Protein AF-A0A5K1H152-F1 (afdb_monomer)

pLDDT: mean 96.59, std 3.65, range [72.88, 98.56]

Solvent-accessible surface area (backbone atoms only — not comparable to full-atom values): 4846 Å² total; per-residue (Å²): 130,72,77,90,61,85,27,75,47,58,41,70,48,100,91,39,80,57,74,47,66,52,78,56,77,74,96,72,86,86,86,67,74,74,62,56,82,74,50,57,68,69,58,53,53,58,52,48,52,60,56,52,45,49,14,76,76,76,32,63,71,55,35,59,49,47,73,77,39,48,69,70,75,74,102

InterPro domains:
  IPR030960 3-dehydroquinate synthase, N-terminal domain [PF01761] (1-45)
  IPR050071 Dehydroquinate Synthase [PTHR43622] (1-74)

Sequence (75 aa):
VDSSVGGKTGINHRLGKNLIGAFYQPQCVLIDTDTLNTLPDRELASGIAEVIKYGLIRDAPFFEWQEKNMQALLA

Foldseek 3Di:
DPPQPQQWDACDDPVGGRPGTDRDHDPDDDDDPVVVVPDPLVVLVVVVVVVCVCCVPPNVVSNVVCVVCVVVSSD

Radius of gyration: 15.33 Å; Cα contacts (8 Å, |Δi|>4): 53; chains: 1; bounding box: 34×30×36 Å

Structure (mmCIF, N/CA/C/O backbone):
data_AF-A0A5K1H152-F1
#
_entry.id   AF-A0A5K1H152-F1
#
loop_
_atom_site.group_PDB
_atom_site.id
_atom_site.type_symbol
_atom_site.label_atom_id
_atom_site.label_alt_id
_atom_site.label_comp_id
_atom_site.label_asym_id
_atom_site.label_entity_id
_atom_site.label_seq_id
_atom_site.pdbx_PDB_ins_code
_atom_site.Cartn_x
_atom_site.Cartn_y
_atom_site.Cartn_z
_atom_site.occupancy
_atom_site.B_iso_or_equiv
_atom_site.auth_seq_id
_atom_site.auth_comp_id
_atom_site.auth_asym_id
_atom_site.auth_atom_id
_atom_site.pdbx_PDB_model_num
ATOM 1 N N . VAL A 1 1 ? -1.657 1.522 -0.462 1.00 81.75 1 VAL A N 1
ATOM 2 C CA . VAL A 1 1 ? -0.673 2.621 -0.300 1.00 81.75 1 VAL A CA 1
ATOM 3 C C . VAL A 1 1 ? 0.613 2.241 -1.031 1.00 81.75 1 VAL A C 1
ATOM 5 O O . VAL A 1 1 ? 0.829 1.055 -1.222 1.00 81.75 1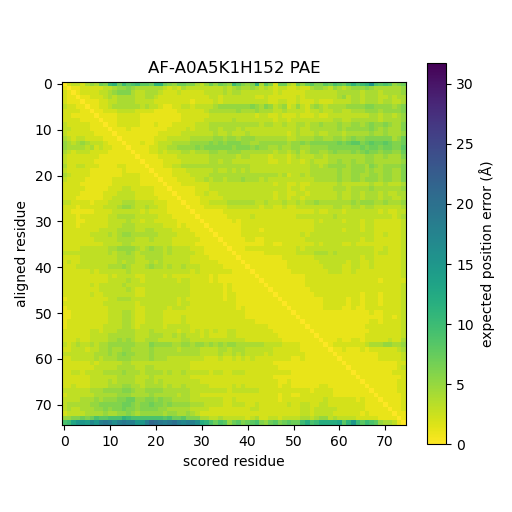 VAL A O 1
ATOM 8 N N . ASP A 1 2 ? 1.413 3.200 -1.498 1.00 91.69 2 ASP A N 1
ATOM 9 C CA . ASP A 1 2 ? 2.630 3.012 -2.322 1.00 91.69 2 ASP A CA 1
ATOM 10 C C . ASP A 1 2 ? 2.405 2.659 -3.811 1.00 91.69 2 ASP A C 1
ATOM 12 O O . ASP A 1 2 ? 2.534 3.533 -4.666 1.00 91.69 2 ASP A O 1
ATOM 16 N N . SER A 1 3 ? 2.012 1.429 -4.157 1.00 92.44 3 SER A N 1
ATOM 17 C CA . SER A 1 3 ? 2.020 0.954 -5.561 1.00 92.44 3 SER A CA 1
ATOM 18 C C . SER A 1 3 ? 1.053 1.674 -6.511 1.00 92.44 3 SER A C 1
ATOM 20 O O . SER A 1 3 ? 1.252 1.676 -7.725 1.00 92.44 3 SER A O 1
ATOM 22 N N . SER A 1 4 ? 0.001 2.287 -5.971 1.00 94.19 4 SER A N 1
ATOM 23 C CA . SER A 1 4 ? -1.067 2.922 -6.743 1.00 94.19 4 SER A CA 1
ATOM 24 C C . SER A 1 4 ? -0.683 4.262 -7.377 1.00 94.19 4 SER A C 1
ATOM 26 O O . SER A 1 4 ? -1.430 4.764 -8.213 1.00 94.19 4 SER A O 1
ATOM 28 N N . VAL A 1 5 ? 0.444 4.870 -6.987 1.00 94.31 5 VAL A N 1
ATOM 29 C CA . VAL A 1 5 ? 0.875 6.193 -7.467 1.00 94.31 5 VAL A CA 1
ATOM 30 C C . VAL A 1 5 ? 2.312 6.124 -7.982 1.00 94.31 5 VAL A C 1
ATOM 32 O O . VAL A 1 5 ? 3.177 5.497 -7.383 1.00 94.31 5 VAL A O 1
ATOM 35 N N . GLY A 1 6 ? 2.583 6.798 -9.103 1.00 95.75 6 GLY A N 1
ATOM 36 C CA . GLY A 1 6 ? 3.924 6.922 -9.689 1.00 95.75 6 GLY A CA 1
ATOM 37 C C . GLY A 1 6 ? 4.149 6.084 -10.950 1.00 95.75 6 GLY A C 1
ATOM 38 O O . GLY A 1 6 ? 5.080 6.366 -11.699 1.00 95.75 6 GLY A O 1
ATOM 39 N N . GLY A 1 7 ? 3.283 5.104 -11.235 1.00 96.75 7 GLY A N 1
ATOM 40 C CA . GLY A 1 7 ? 3.277 4.345 -12.495 1.00 96.75 7 GLY A CA 1
ATOM 41 C C . GLY A 1 7 ? 4.473 3.408 -12.698 1.00 96.75 7 GLY A C 1
ATOM 42 O O . GLY A 1 7 ? 4.677 2.909 -13.800 1.00 96.75 7 GLY A O 1
ATOM 43 N N . LYS A 1 8 ? 5.295 3.168 -11.672 1.00 98.25 8 LYS A N 1
ATOM 44 C CA . LYS A 1 8 ? 6.451 2.272 -11.771 1.00 98.25 8 LYS A CA 1
ATOM 45 C C . LYS A 1 8 ? 5.985 0.816 -11.844 1.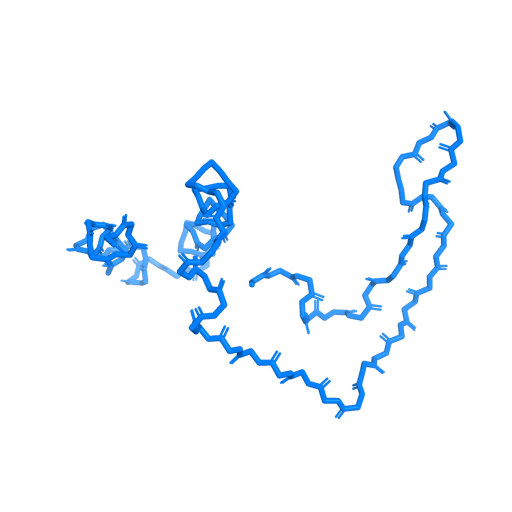00 98.25 8 LYS A C 1
ATOM 47 O O . LYS A 1 8 ? 5.373 0.311 -10.909 1.00 98.25 8 LYS A O 1
ATOM 52 N N . THR A 1 9 ? 6.347 0.129 -12.920 1.00 97.56 9 THR A N 1
ATOM 53 C CA . THR A 1 9 ? 6.133 -1.314 -13.103 1.00 97.56 9 THR A CA 1
ATOM 54 C C . THR A 1 9 ? 7.480 -2.018 -13.229 1.00 97.56 9 THR A C 1
ATOM 56 O O . THR A 1 9 ? 8.457 -1.412 -13.677 1.00 97.56 9 THR A O 1
ATOM 59 N N . GLY A 1 10 ? 7.571 -3.286 -12.831 1.00 97.38 10 GLY A N 1
ATOM 60 C CA . GLY A 1 10 ? 8.807 -4.041 -12.999 1.00 97.38 10 GLY A CA 1
ATOM 61 C C . GLY A 1 10 ? 8.692 -5.512 -12.632 1.00 97.38 10 GLY A C 1
ATOM 62 O O . GLY A 1 10 ? 7.825 -5.910 -11.859 1.00 97.38 10 GLY A O 1
ATOM 63 N N . ILE A 1 11 ? 9.597 -6.304 -13.199 1.00 98.00 11 ILE A N 1
ATOM 64 C CA . ILE A 1 11 ? 9.791 -7.722 -12.908 1.00 98.00 11 ILE A CA 1
ATOM 65 C C . ILE A 1 11 ? 11.216 -7.965 -12.406 1.00 98.00 11 ILE A C 1
ATOM 67 O O . ILE A 1 11 ? 12.141 -7.173 -12.626 1.00 98.00 11 ILE A O 1
ATOM 71 N N . ASN A 1 12 ? 11.395 -9.087 -11.716 1.00 98.31 12 ASN A N 1
ATOM 72 C CA . ASN A 1 12 ? 12.690 -9.484 -11.185 1.00 98.31 12 ASN A CA 1
ATOM 73 C C . ASN A 1 12 ? 13.555 -10.130 -12.268 1.00 98.31 12 ASN A C 1
ATOM 75 O O . ASN A 1 12 ? 13.068 -10.860 -13.128 1.00 98.31 12 ASN A O 1
ATOM 79 N N . HIS A 1 13 ? 14.858 -9.913 -12.161 1.00 98.25 13 HIS A N 1
ATOM 80 C CA . HIS A 1 13 ? 15.871 -10.701 -12.845 1.00 98.25 13 HIS A CA 1
ATOM 81 C C . HIS A 1 13 ? 16.602 -11.552 -11.798 1.00 98.25 13 HIS A C 1
ATOM 83 O O . HIS A 1 13 ? 16.635 -11.194 -10.621 1.00 98.25 13 HIS A O 1
ATOM 89 N N . ARG A 1 14 ? 17.251 -12.653 -12.195 1.00 97.62 14 ARG A N 1
ATOM 90 C CA . ARG A 1 14 ? 18.022 -13.491 -11.252 1.00 97.62 14 ARG A CA 1
ATOM 91 C C . ARG A 1 14 ? 19.074 -12.690 -10.467 1.00 97.62 14 ARG A C 1
ATOM 93 O O . ARG A 1 14 ? 19.418 -13.060 -9.353 1.00 97.62 14 ARG A O 1
ATOM 100 N N . LEU A 1 15 ? 19.571 -11.600 -11.053 1.00 98.12 15 LEU A N 1
ATOM 101 C CA . LEU A 1 15 ? 20.576 -10.719 -10.450 1.00 98.12 15 LEU A CA 1
ATOM 102 C C . LEU A 1 15 ? 19.991 -9.580 -9.596 1.00 98.12 15 LEU A C 1
ATOM 104 O O . LEU A 1 15 ? 20.764 -8.829 -9.011 1.00 98.12 15 LEU A O 1
ATOM 108 N N . GLY A 1 16 ? 18.667 -9.405 -9.521 1.00 98.00 16 GLY A N 1
ATOM 109 C CA . GLY A 1 16 ? 18.098 -8.337 -8.699 1.00 98.00 16 GLY A CA 1
ATOM 110 C C . GLY A 1 16 ? 16.597 -8.103 -8.850 1.00 98.00 16 GLY A C 1
ATOM 111 O O . GLY A 1 16 ? 15.961 -8.476 -9.840 1.00 98.00 16 GLY A O 1
ATOM 112 N N . LYS A 1 17 ? 16.037 -7.438 -7.838 1.00 97.75 17 LYS A N 1
ATOM 113 C CA . LYS A 1 17 ? 14.616 -7.092 -7.753 1.00 97.75 17 LYS A CA 1
ATOM 114 C C . LYS A 1 17 ? 14.288 -5.900 -8.663 1.00 97.75 17 LYS A C 1
ATOM 116 O O . LYS A 1 17 ? 15.003 -4.902 -8.631 1.00 97.75 17 LYS A O 1
ATOM 121 N N . ASN A 1 18 ? 13.192 -5.983 -9.420 1.00 96.62 18 ASN A N 1
ATOM 122 C CA . ASN A 1 18 ? 12.640 -4.895 -10.246 1.00 96.62 18 ASN A CA 1
ATOM 123 C C . ASN A 1 18 ? 13.621 -4.258 -11.260 1.00 96.62 18 ASN A C 1
ATOM 125 O O . ASN A 1 18 ? 13.558 -3.051 -11.494 1.00 96.62 18 ASN A O 1
ATOM 129 N N . LEU A 1 19 ? 14.534 -5.042 -11.851 1.00 98.00 19 LEU A N 1
ATOM 130 C CA . LEU A 1 19 ? 15.551 -4.525 -12.785 1.00 98.00 19 LEU A CA 1
ATOM 131 C C . LEU A 1 19 ? 15.034 -4.290 -14.212 1.00 98.00 19 LEU A C 1
ATOM 133 O O . LEU A 1 19 ? 15.663 -3.559 -14.970 1.00 98.00 19 LEU A O 1
ATOM 137 N N . ILE A 1 20 ? 13.915 -4.908 -14.589 1.00 98.38 20 ILE A N 1
ATOM 138 C CA . ILE A 1 20 ? 13.329 -4.800 -15.930 1.00 98.38 20 ILE A CA 1
ATOM 139 C C . ILE A 1 20 ? 11.920 -4.241 -15.764 1.00 98.38 20 ILE A C 1
ATOM 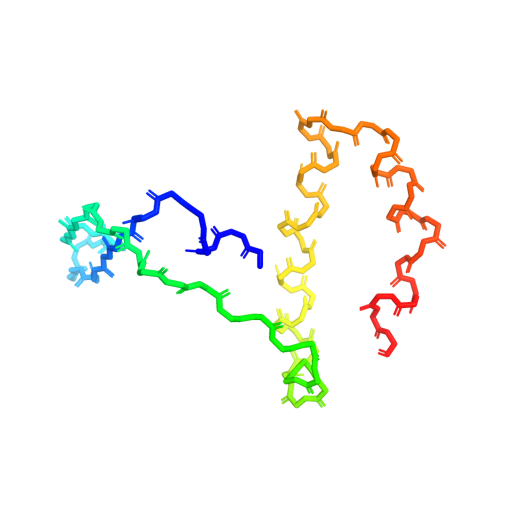141 O O . ILE A 1 20 ? 11.122 -4.836 -15.043 1.00 98.38 20 ILE A O 1
ATOM 145 N N . GLY A 1 21 ? 11.597 -3.114 -16.3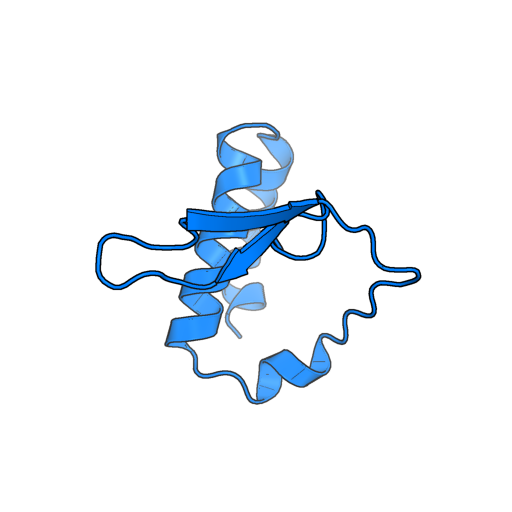97 1.00 97.62 21 GLY A N 1
ATOM 146 C CA . GLY A 1 21 ? 10.308 -2.459 -16.186 1.00 97.62 21 GLY A CA 1
ATOM 147 C C . GLY A 1 21 ? 10.101 -1.192 -17.006 1.00 97.62 21 GLY A C 1
ATOM 148 O O . GLY A 1 21 ? 10.915 -0.849 -17.863 1.00 97.62 21 GLY A O 1
ATOM 149 N N . ALA A 1 22 ? 8.996 -0.505 -16.727 1.00 98.31 22 ALA A N 1
ATOM 150 C CA . ALA A 1 22 ? 8.592 0.724 -17.400 1.00 98.31 22 ALA A CA 1
ATOM 151 C C . ALA A 1 22 ? 7.773 1.626 -16.465 1.00 98.31 22 ALA A C 1
ATOM 153 O O . ALA A 1 22 ? 7.249 1.174 -15.443 1.00 98.31 22 ALA A O 1
ATOM 154 N N . PHE A 1 23 ? 7.621 2.893 -16.848 1.00 98.25 23 PHE A N 1
ATOM 155 C CA . PHE A 1 23 ? 6.652 3.798 -16.237 1.00 98.25 23 PHE A CA 1
ATOM 156 C C . PHE A 1 23 ? 5.379 3.825 -17.085 1.00 98.25 23 PHE A C 1
ATOM 158 O O . PHE A 1 23 ? 5.408 4.286 -18.225 1.00 98.25 23 PHE A O 1
ATOM 165 N N . TYR A 1 24 ? 4.274 3.321 -16.541 1.00 97.75 24 TYR A N 1
ATOM 166 C CA . TYR A 1 24 ? 2.983 3.235 -17.215 1.00 97.75 24 TYR A CA 1
ATOM 167 C C . TYR A 1 24 ? 1.856 3.607 -16.248 1.00 97.75 24 TYR A C 1
ATOM 169 O O . TYR A 1 24 ? 1.739 3.025 -15.171 1.00 97.75 24 TYR A O 1
ATOM 177 N N . GLN A 1 25 ? 1.046 4.601 -16.617 1.00 98.19 25 GLN A N 1
ATOM 178 C CA . GLN A 1 25 ? -0.037 5.087 -15.761 1.00 98.19 25 GLN A CA 1
ATOM 179 C C . GLN A 1 25 ? -1.311 4.264 -15.980 1.00 98.19 25 GLN A C 1
ATOM 181 O O . GLN A 1 25 ? -1.696 4.046 -17.132 1.00 98.19 25 GLN A O 1
ATOM 186 N N . PRO A 1 26 ? -1.992 3.825 -14.909 1.00 97.56 26 PRO A N 1
ATOM 187 C CA . PRO A 1 26 ? -3.300 3.203 -15.043 1.00 97.56 26 PRO A CA 1
ATOM 188 C C . PRO A 1 26 ? -4.354 4.251 -15.437 1.00 97.56 26 PRO A C 1
ATOM 190 O O . PRO A 1 26 ? -4.231 5.427 -15.103 1.00 97.56 26 PRO A O 1
ATOM 193 N N . GLN A 1 27 ? -5.427 3.823 -16.107 1.00 98.06 27 GLN A N 1
ATOM 194 C CA . GLN A 1 27 ? -6.569 4.706 -16.397 1.00 98.06 27 GLN A CA 1
ATOM 195 C C . GLN A 1 27 ? -7.408 5.004 -15.146 1.00 98.06 27 GLN A C 1
ATOM 197 O O . GLN A 1 27 ? -8.049 6.046 -15.056 1.00 98.06 27 GLN A O 1
ATOM 202 N N . CYS A 1 28 ? -7.417 4.077 -14.189 1.00 97.94 28 CYS A N 1
ATOM 203 C CA . CYS A 1 28 ? -8.144 4.177 -12.933 1.00 97.94 28 CYS A CA 1
ATOM 204 C C . CYS A 1 28 ? -7.437 3.333 -11.866 1.00 97.94 28 CYS A C 1
ATOM 206 O O . CYS A 1 28 ? -6.840 2.302 -12.182 1.00 97.94 28 CYS A O 1
ATOM 208 N N . VAL A 1 29 ? -7.533 3.761 -10.608 1.00 97.88 29 VAL A N 1
ATOM 209 C CA . VAL A 1 29 ? -7.154 2.967 -9.439 1.00 97.88 29 VAL A CA 1
ATOM 210 C C . VAL A 1 29 ? -8.401 2.797 -8.582 1.00 97.88 29 VAL A C 1
ATOM 212 O O . VAL A 1 29 ? -8.966 3.783 -8.115 1.00 97.88 29 VAL A O 1
ATOM 215 N N . LEU A 1 30 ? -8.812 1.550 -8.368 1.00 98.00 30 LEU A N 1
ATOM 216 C CA . LEU A 1 30 ? -9.902 1.194 -7.466 1.00 98.00 30 LEU A CA 1
ATOM 217 C C . LEU A 1 30 ? -9.303 0.638 -6.174 1.00 98.00 30 LEU A C 1
ATOM 219 O O . LEU A 1 30 ? -8.441 -0.239 -6.223 1.00 98.00 30 LEU A O 1
ATOM 223 N N . ILE A 1 31 ? -9.740 1.169 -5.034 1.00 98.00 31 ILE A N 1
ATOM 224 C CA . ILE A 1 31 ? -9.291 0.743 -3.706 1.00 98.00 31 ILE A CA 1
ATOM 225 C C . ILE A 1 31 ? -10.535 0.375 -2.908 1.00 98.00 31 ILE A C 1
ATOM 227 O O . ILE A 1 31 ? -11.318 1.251 -2.555 1.00 98.00 31 ILE A O 1
ATOM 231 N N . ASP A 1 32 ? -10.699 -0.917 -2.647 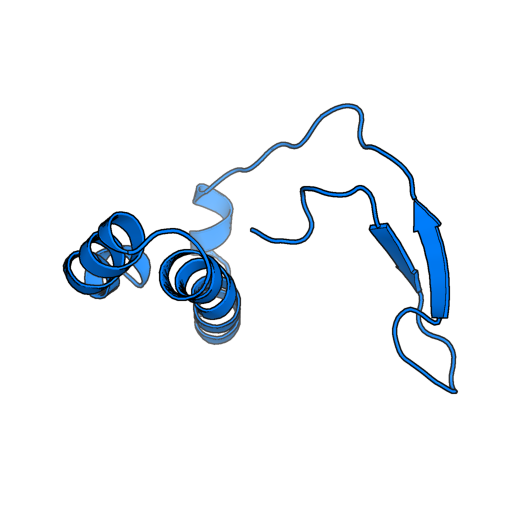1.00 97.75 32 ASP A N 1
ATOM 232 C CA . ASP A 1 32 ? -11.786 -1.464 -1.842 1.00 97.75 32 ASP A CA 1
ATOM 233 C C . ASP A 1 32 ? -11.224 -1.933 -0.495 1.00 97.75 32 ASP A C 1
ATOM 235 O O . ASP A 1 32 ? -10.423 -2.872 -0.431 1.00 97.75 32 ASP A O 1
ATOM 239 N N . THR A 1 33 ? -11.607 -1.245 0.580 1.00 96.50 33 THR A N 1
ATOM 240 C CA . THR A 1 33 ? -11.147 -1.536 1.942 1.00 96.50 3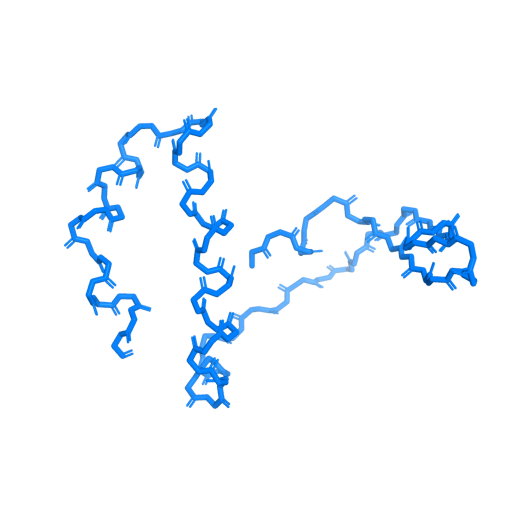3 THR A CA 1
ATOM 241 C C . THR A 1 33 ? -11.694 -2.850 2.481 1.00 96.50 33 THR A C 1
ATOM 243 O O . THR A 1 33 ? -11.047 -3.441 3.342 1.00 96.50 33 THR A O 1
ATOM 246 N N . ASP A 1 34 ? -12.810 -3.356 1.952 1.00 97.38 34 ASP A N 1
ATOM 247 C CA . ASP A 1 34 ? -13.407 -4.606 2.430 1.00 97.38 34 ASP A CA 1
ATOM 248 C C . ASP A 1 34 ? -12.502 -5.807 2.123 1.00 97.38 34 ASP A C 1
ATOM 250 O O . ASP A 1 34 ? -12.528 -6.816 2.832 1.00 97.38 34 ASP A O 1
ATOM 254 N N . THR A 1 35 ? -11.631 -5.678 1.115 1.00 96.81 35 THR A N 1
ATOM 255 C CA . THR A 1 35 ? -10.626 -6.696 0.777 1.00 96.81 35 THR A CA 1
ATOM 256 C C . THR A 1 35 ? -9.604 -6.921 1.895 1.00 96.81 35 THR A C 1
ATOM 258 O O . THR A 1 35 ? -9.091 -8.036 2.034 1.00 96.81 35 THR A O 1
ATOM 261 N N . LEU A 1 36 ? -9.353 -5.910 2.740 1.00 96.62 36 LEU A N 1
ATOM 262 C CA . LEU A 1 36 ? -8.419 -6.005 3.865 1.00 96.62 36 LEU A CA 1
ATOM 263 C C . LEU A 1 36 ? -8.874 -7.025 4.915 1.00 96.62 36 LEU A C 1
ATOM 265 O O . LEU A 1 36 ? -8.024 -7.661 5.528 1.00 96.62 36 LEU A O 1
ATOM 269 N N . ASN A 1 37 ? -10.183 -7.273 5.038 1.00 96.00 37 ASN A N 1
ATOM 270 C CA . ASN A 1 37 ? -10.755 -8.242 5.986 1.00 96.00 37 ASN A CA 1
ATOM 271 C C . ASN A 1 37 ? -10.308 -9.694 5.735 1.00 96.00 37 ASN A C 1
ATOM 273 O O . ASN A 1 37 ? -10.516 -10.565 6.574 1.00 96.00 37 ASN A O 1
ATOM 277 N N . THR A 1 38 ? -9.738 -9.980 4.561 1.00 96.94 38 THR A N 1
ATOM 278 C CA . THR A 1 38 ? -9.235 -11.316 4.195 1.00 96.94 38 THR A CA 1
ATOM 279 C C . THR A 1 38 ? -7.711 -11.383 4.108 1.00 96.94 38 THR A C 1
ATOM 281 O O . THR A 1 38 ? -7.150 -12.445 3.828 1.00 96.94 38 THR A O 1
ATOM 284 N N . LEU A 1 39 ? -7.028 -10.257 4.324 1.00 97.25 39 LEU A N 1
ATOM 285 C CA . LEU A 1 39 ? -5.580 -10.165 4.228 1.00 97.25 39 LEU A CA 1
ATOM 286 C C . LEU A 1 39 ? -4.933 -10.729 5.507 1.00 97.25 39 LEU A C 1
ATOM 288 O O . LEU A 1 39 ? -5.394 -10.409 6.598 1.00 97.25 39 LEU A O 1
ATOM 292 N N . PRO A 1 40 ? -3.848 -11.524 5.422 1.00 97.38 40 PRO A N 1
ATOM 293 C CA . PRO A 1 40 ? -3.133 -11.960 6.618 1.00 97.38 40 PRO A CA 1
ATOM 294 C C . PRO A 1 40 ? -2.612 -10.770 7.435 1.00 97.38 40 PRO A C 1
ATOM 296 O O . PRO A 1 40 ? -1.988 -9.868 6.872 1.00 97.38 40 PRO A O 1
ATOM 299 N N . ASP A 1 41 ? -2.756 -10.817 8.761 1.00 96.00 41 ASP A N 1
ATOM 300 C CA . ASP A 1 41 ? -2.380 -9.726 9.681 1.00 96.00 41 ASP A CA 1
ATOM 301 C C . ASP A 1 41 ? -0.948 -9.219 9.470 1.00 96.00 41 ASP A C 1
ATOM 303 O O . ASP A 1 41 ? -0.664 -8.024 9.548 1.00 96.00 41 ASP A O 1
ATOM 307 N N . ARG A 1 42 ? -0.022 -10.132 9.155 1.00 97.06 42 ARG A N 1
ATOM 308 C CA . ARG A 1 42 ? 1.376 -9.787 8.876 1.00 97.06 42 ARG A CA 1
ATOM 309 C C . ARG A 1 42 ? 1.518 -8.884 7.647 1.00 97.06 42 ARG A C 1
ATOM 311 O O . ARG A 1 42 ? 2.352 -7.98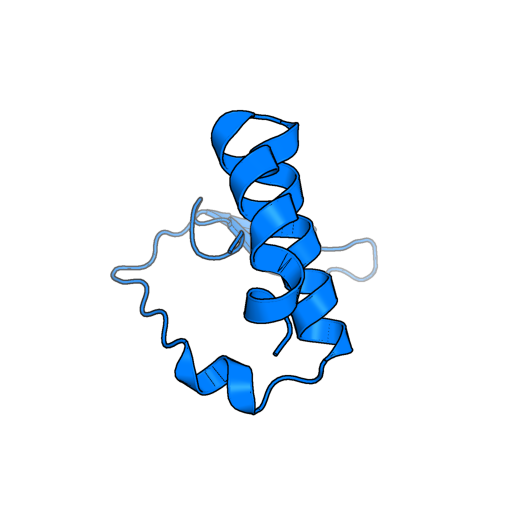0 7.656 1.00 97.06 42 ARG A O 1
ATOM 318 N N . GLU A 1 43 ? 0.740 -9.136 6.600 1.00 97.50 43 GLU A N 1
ATOM 319 C CA . GLU A 1 43 ? 0.755 -8.333 5.374 1.00 97.50 43 GLU A CA 1
ATOM 320 C C . GLU A 1 43 ? 0.073 -6.979 5.607 1.00 97.50 43 GLU A C 1
ATOM 322 O O . GLU A 1 43 ? 0.588 -5.954 5.155 1.00 97.50 43 GLU A O 1
ATOM 327 N N . LEU A 1 44 ? -1.012 -6.944 6.395 1.00 96.88 44 LEU A N 1
ATOM 328 C CA . LEU A 1 44 ? -1.635 -5.689 6.829 1.00 96.88 44 LEU A CA 1
ATOM 329 C C . LEU A 1 44 ? -0.634 -4.820 7.604 1.00 96.88 44 LEU A C 1
ATOM 331 O O . LEU A 1 44 ? -0.407 -3.665 7.241 1.00 96.88 44 LEU A O 1
ATOM 335 N N . ALA A 1 45 ? 0.036 -5.390 8.608 1.00 96.25 45 ALA A N 1
ATOM 336 C CA . ALA A 1 45 ? 1.059 -4.695 9.387 1.00 96.25 45 ALA A CA 1
ATOM 337 C C . ALA A 1 45 ? 2.223 -4.199 8.508 1.00 96.25 45 ALA A C 1
ATOM 339 O O . ALA A 1 45 ? 2.692 -3.070 8.675 1.00 96.25 45 ALA A O 1
ATOM 340 N N . SER A 1 46 ? 2.658 -5.006 7.531 1.00 97.00 46 SER A N 1
ATOM 341 C CA . SER A 1 46 ? 3.672 -4.591 6.554 1.00 97.00 46 SER A CA 1
ATOM 342 C C . SER A 1 46 ? 3.208 -3.393 5.719 1.00 97.00 46 SER A C 1
ATOM 344 O O . SER A 1 46 ? 4.006 -2.500 5.441 1.00 97.00 46 SER A O 1
ATOM 346 N N . GLY A 1 47 ? 1.932 -3.345 5.327 1.00 96.44 47 GLY A N 1
ATOM 347 C CA . GLY A 1 47 ? 1.350 -2.207 4.614 1.00 96.44 47 GLY A CA 1
ATOM 348 C C . GLY A 1 47 ? 1.243 -0.948 5.478 1.00 96.44 47 GLY A C 1
ATOM 349 O O . GLY A 1 47 ? 1.558 0.147 5.009 1.00 96.44 47 GLY A O 1
ATOM 35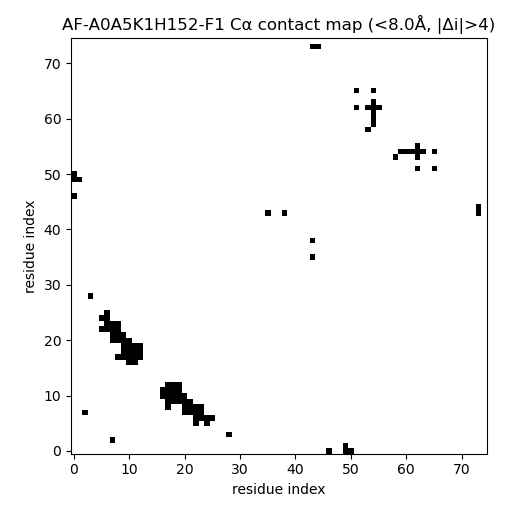0 N N . ILE A 1 48 ? 0.862 -1.089 6.752 1.00 97.25 48 ILE A N 1
ATOM 351 C CA . ILE A 1 48 ? 0.768 0.026 7.709 1.00 97.25 48 ILE A CA 1
ATOM 352 C C . ILE A 1 48 ? 2.126 0.703 7.931 1.00 97.25 48 ILE A C 1
ATOM 354 O O . ILE A 1 48 ? 2.176 1.926 8.066 1.00 97.25 48 ILE A O 1
ATOM 358 N N . ALA A 1 49 ? 3.239 -0.036 7.876 1.00 97.56 49 ALA A N 1
ATOM 359 C CA . ALA A 1 49 ? 4.576 0.557 7.954 1.00 97.56 49 ALA A CA 1
ATOM 360 C C . ALA A 1 49 ? 4.812 1.636 6.874 1.00 97.56 49 ALA A C 1
ATOM 362 O O . ALA A 1 49 ? 5.406 2.681 7.151 1.00 97.56 49 ALA A O 1
ATOM 363 N N . GLU A 1 50 ? 4.288 1.432 5.662 1.00 97.56 50 GLU A N 1
ATOM 364 C CA . GLU A 1 50 ? 4.362 2.423 4.583 1.00 97.56 50 GLU A CA 1
ATOM 365 C C . GLU A 1 50 ? 3.451 3.634 4.833 1.00 97.56 50 GLU A C 1
ATOM 367 O O . GLU A 1 50 ? 3.784 4.742 4.414 1.00 97.56 50 GLU A O 1
ATOM 372 N N . VAL A 1 51 ? 2.332 3.463 5.546 1.00 97.44 51 VAL A N 1
ATOM 373 C CA . VAL A 1 51 ? 1.457 4.575 5.968 1.00 97.44 51 VAL A CA 1
ATOM 374 C C . VAL A 1 51 ? 2.175 5.448 7.003 1.00 97.44 51 VAL A C 1
ATOM 376 O O . VAL A 1 51 ? 2.268 6.666 6.821 1.00 97.44 51 VAL A O 1
ATOM 379 N N . ILE A 1 52 ? 2.786 4.814 8.012 1.00 98.00 52 ILE A N 1
ATOM 380 C CA . ILE A 1 52 ? 3.564 5.483 9.068 1.00 98.00 52 ILE A CA 1
ATOM 381 C C . ILE A 1 52 ? 4.704 6.301 8.466 1.00 98.00 52 ILE A C 1
ATOM 383 O O . ILE A 1 52 ? 4.910 7.455 8.856 1.00 98.00 52 ILE A O 1
ATOM 387 N N . LYS A 1 53 ? 5.405 5.737 7.472 1.00 98.31 53 LYS A N 1
ATOM 388 C CA . LYS A 1 53 ? 6.484 6.415 6.742 1.00 98.31 53 LYS A CA 1
ATOM 389 C C . LYS A 1 53 ? 6.057 7.811 6.294 1.00 98.31 53 LYS A C 1
ATOM 391 O O . LYS A 1 53 ? 6.793 8.757 6.553 1.00 98.31 53 LYS A O 1
ATOM 396 N N . TYR A 1 54 ? 4.889 7.963 5.664 1.00 97.88 54 TYR A N 1
ATOM 397 C CA . TYR A 1 54 ? 4.433 9.268 5.168 1.00 97.88 54 TYR A CA 1
ATOM 398 C C . TYR A 1 54 ? 4.263 10.303 6.280 1.00 97.88 54 TYR A C 1
ATOM 400 O O . TYR A 1 54 ? 4.669 11.449 6.087 1.00 97.88 54 TYR A O 1
ATOM 408 N N . GLY A 1 55 ? 3.738 9.897 7.439 1.00 97.81 55 GLY A N 1
ATOM 409 C CA . GLY A 1 55 ? 3.661 10.778 8.605 1.00 97.81 55 GLY A CA 1
ATOM 410 C C . GLY A 1 55 ? 5.051 11.247 9.039 1.00 97.81 55 GLY A C 1
ATOM 411 O O . GLY A 1 55 ? 5.316 12.444 9.118 1.00 97.81 55 GLY A O 1
ATOM 412 N N . LEU A 1 56 ? 5.984 10.306 9.198 1.00 98.06 56 LEU A N 1
ATOM 413 C CA . LEU A 1 56 ? 7.347 10.601 9.650 1.00 98.06 56 LEU A CA 1
ATOM 414 C C . LEU A 1 56 ? 8.142 11.501 8.693 1.00 98.06 56 LEU A C 1
ATOM 416 O O . LEU A 1 56 ? 8.913 12.341 9.150 1.00 98.06 56 LEU A O 1
ATOM 420 N N . ILE A 1 57 ? 7.999 11.323 7.374 1.00 98.12 57 ILE A N 1
ATOM 421 C CA . ILE A 1 57 ? 8.838 12.044 6.400 1.00 98.12 57 ILE A CA 1
ATOM 422 C C . ILE A 1 57 ? 8.217 13.340 5.876 1.00 98.12 57 ILE A C 1
ATOM 424 O O . ILE A 1 57 ? 8.921 14.116 5.226 1.00 98.12 57 ILE A O 1
ATOM 428 N N . ARG A 1 58 ? 6.906 13.549 6.055 1.00 96.69 58 ARG A N 1
ATOM 429 C 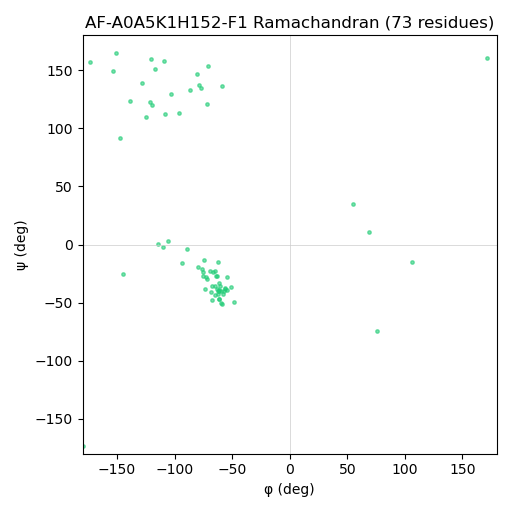CA . ARG A 1 58 ? 6.189 14.637 5.371 1.00 96.69 58 ARG A CA 1
ATOM 430 C C . ARG A 1 58 ? 5.073 15.308 6.160 1.00 96.69 58 ARG A C 1
ATOM 432 O O . ARG A 1 58 ? 4.777 16.454 5.834 1.00 96.69 58 ARG A O 1
ATOM 439 N N . ASP A 1 59 ? 4.452 14.650 7.136 1.00 97.88 59 ASP A N 1
ATOM 440 C CA . ASP A 1 59 ? 3.226 15.165 7.755 1.00 97.88 59 ASP A CA 1
ATOM 441 C C . ASP A 1 59 ? 3.139 14.785 9.243 1.00 97.88 59 ASP A C 1
ATOM 443 O O . ASP A 1 59 ? 2.643 13.721 9.619 1.00 97.88 59 ASP A O 1
ATOM 447 N N . ALA A 1 60 ? 3.647 15.679 10.098 1.00 98.00 60 ALA A N 1
ATOM 448 C CA . ALA A 1 60 ? 3.663 15.481 11.547 1.00 98.00 60 ALA A CA 1
ATOM 449 C C . ALA A 1 60 ? 2.245 15.359 12.149 1.00 98.00 60 ALA A C 1
ATOM 451 O O . ALA A 1 60 ? 2.010 14.400 12.885 1.00 98.00 60 ALA A O 1
ATOM 452 N N . PRO A 1 61 ? 1.271 16.233 11.809 1.00 98.50 61 PRO A N 1
ATOM 453 C CA . PRO A 1 61 ? -0.116 16.057 12.245 1.00 98.50 61 PRO A CA 1
ATOM 454 C C . PRO A 1 61 ? -0.716 14.701 11.850 1.00 98.50 61 PRO A C 1
ATOM 456 O O . PRO A 1 61 ? -1.438 14.086 12.639 1.00 98.50 61 PRO A O 1
ATOM 459 N N . PHE A 1 62 ? -0.403 14.197 10.653 1.00 98.38 62 PHE A N 1
ATOM 460 C CA . PHE A 1 62 ? -0.836 12.862 10.242 1.00 98.38 62 PHE A CA 1
ATOM 461 C C . PHE A 1 62 ? -0.156 11.749 11.050 1.00 98.38 62 PHE A C 1
ATOM 463 O O . PHE A 1 62 ? -0.789 10.738 11.356 1.00 98.38 62 PHE A O 1
ATOM 470 N N . PHE A 1 63 ? 1.111 11.908 11.433 1.00 98.56 63 PHE A N 1
ATOM 471 C CA . PHE A 1 63 ? 1.774 10.974 12.346 1.00 98.56 63 PHE A CA 1
ATOM 472 C C . PHE A 1 63 ? 1.086 10.928 13.720 1.00 98.56 63 PHE A C 1
ATOM 474 O O . PHE A 1 63 ? 0.719 9.845 14.174 1.00 98.56 63 PHE A O 1
ATOM 481 N N . GLU A 1 64 ? 0.781 12.082 14.316 1.00 98.50 64 GLU A N 1
ATOM 482 C CA . GLU A 1 64 ? 0.043 12.153 15.587 1.00 98.50 64 GLU A CA 1
ATOM 483 C C . GLU A 1 64 ? -1.358 11.526 15.490 1.00 98.50 64 GLU A C 1
ATOM 485 O O . GLU A 1 64 ? -1.859 10.923 16.445 1.00 98.50 64 GLU A O 1
ATOM 490 N N . TRP A 1 65 ? -2.026 11.672 14.341 1.00 98.56 65 TRP A N 1
ATOM 491 C CA . TRP A 1 65 ? -3.305 11.010 14.096 1.00 98.56 65 TRP A CA 1
ATOM 492 C C . TRP A 1 65 ? -3.145 9.486 14.064 1.00 98.56 65 TRP A C 1
ATOM 494 O O . TRP A 1 65 ? -3.946 8.781 14.677 1.00 98.56 65 TRP A O 1
ATOM 504 N N . GLN A 1 66 ? -2.106 8.964 13.410 1.00 98.12 66 GLN A N 1
ATOM 505 C CA . GLN A 1 66 ? -1.848 7.522 13.356 1.00 98.12 66 GLN A CA 1
ATOM 506 C C . GLN A 1 66 ? -1.575 6.936 14.743 1.00 98.12 66 GLN A C 1
ATOM 508 O O . GLN A 1 66 ? -2.135 5.891 15.070 1.00 98.12 66 GLN A O 1
ATOM 513 N N . GLU A 1 67 ? -0.794 7.621 15.584 1.00 98.00 67 GLU A N 1
ATOM 514 C CA . GLU A 1 67 ? -0.535 7.188 16.967 1.00 98.00 67 GLU A CA 1
ATOM 515 C C . GLU A 1 67 ? -1.834 7.021 17.768 1.00 98.00 67 GLU A C 1
ATOM 517 O O . GLU A 1 67 ? -1.997 6.048 18.504 1.00 98.00 67 GLU A O 1
ATOM 522 N N . LYS A 1 68 ? -2.798 7.929 17.574 1.00 98.31 68 LYS A N 1
ATOM 523 C CA . LYS A 1 68 ? -4.100 7.896 18.261 1.00 98.31 68 LYS A CA 1
ATOM 524 C C . LYS A 1 68 ? -5.052 6.825 17.722 1.00 98.31 68 LYS A C 1
ATOM 526 O O . LYS A 1 68 ? -5.955 6.416 18.444 1.00 98.31 68 LYS A O 1
ATOM 531 N N . ASN A 1 69 ? -4.880 6.390 16.472 1.00 98.00 69 ASN A N 1
ATOM 532 C CA . ASN A 1 69 ? -5.839 5.524 15.773 1.00 98.00 69 ASN A CA 1
ATOM 533 C C . ASN A 1 69 ? -5.294 4.127 15.441 1.00 98.00 69 ASN A C 1
ATOM 535 O O . ASN A 1 69 ? -6.025 3.316 14.876 1.00 98.00 69 ASN A O 1
ATOM 539 N N . MET A 1 70 ? -4.048 3.806 15.804 1.00 97.00 70 MET A N 1
ATOM 540 C CA . MET A 1 70 ? -3.391 2.555 15.404 1.00 97.00 70 MET A CA 1
ATOM 541 C C . MET A 1 70 ? -4.189 1.300 15.775 1.00 97.00 70 MET A C 1
ATOM 543 O O . MET A 1 70 ? -4.283 0.371 14.982 1.00 97.00 70 MET A O 1
ATOM 547 N N . GLN A 1 71 ? -4.815 1.287 16.953 1.00 95.12 71 GLN A N 1
ATOM 548 C CA . GLN A 1 71 ? -5.621 0.146 17.379 1.00 95.12 71 GLN A CA 1
ATOM 549 C C . GLN A 1 71 ? -6.851 -0.067 16.489 1.00 95.12 71 GLN A C 1
ATOM 551 O O . GLN A 1 71 ? -7.201 -1.207 16.228 1.00 95.12 71 GLN A O 1
ATOM 556 N N . ALA A 1 72 ? -7.475 1.007 15.994 1.00 95.12 72 ALA A N 1
ATOM 557 C CA . ALA A 1 72 ? -8.610 0.915 15.077 1.00 95.12 72 ALA A CA 1
ATOM 558 C C . ALA A 1 72 ? -8.185 0.535 13.649 1.00 95.12 72 ALA A C 1
ATOM 560 O O . ALA A 1 72 ? -8.966 -0.062 12.922 1.00 95.12 72 ALA A O 1
ATOM 561 N N . LEU A 1 73 ? -6.954 0.870 13.246 1.00 93.25 73 LEU A N 1
ATOM 562 C CA . LEU A 1 73 ? -6.397 0.512 11.934 1.00 93.25 73 LEU A CA 1
ATOM 563 C C . LEU A 1 73 ? -5.967 -0.961 11.834 1.00 93.25 73 LEU A C 1
ATOM 565 O O . LEU A 1 73 ? -5.821 -1.471 10.727 1.00 93.25 73 LEU A O 1
ATOM 569 N N . LEU A 1 74 ? -5.723 -1.612 12.974 1.00 89.31 74 LEU A N 1
ATOM 570 C CA . LEU A 1 74 ? -5.321 -3.019 13.075 1.00 89.31 74 LEU A CA 1
ATOM 571 C C . LEU A 1 74 ? -6.454 -3.937 13.572 1.00 89.31 74 LEU A C 1
ATOM 573 O O . LEU A 1 74 ? -6.191 -5.110 13.830 1.00 89.31 74 LEU A O 1
ATOM 577 N N . ALA A 1 75 ? -7.655 -3.388 13.781 1.00 72.88 75 ALA A N 1
ATOM 578 C CA . ALA A 1 75 ? -8.823 -4.102 14.299 1.00 72.88 75 ALA A CA 1
ATOM 579 C C . ALA A 1 75 ? -9.571 -4.883 13.215 1.00 72.88 75 ALA A C 1
ATOM 581 O O . ALA A 1 75 ? -9.563 -4.430 12.048 1.00 72.88 75 ALA A O 1
#

Mean predicted aligned error: 2.79 Å

Nearest PDB structures (foldseek):
  6lla-assembly2_D  TM=9.950E-01  e=7.782E-07  Providencia alcalifaciens F90-2004
  6lla-assembly1_A  TM=9.937E-01  e=1.014E-06  Providencia alcalifaciens F90-2004
  6lk2-assembly2_D  TM=9.924E-01  e=4.347E-06  Providencia alcalifaciens F90-2004
  5eks-assembly3_A  TM=9.976E-01  e=5.302E-06  Acinetobacter baumannii
  5eks-assembly3_B-2  TM=9.950E-01  e=1.253E-05  Acinetobacter baumannii

Organism: NCBI:txid210225

Secondary structure (DSSP, 8-state):
--TTSS-EEEEEETTEEEEEEEE---S-----GGGGGGS-HHHHHHHHHHHHHHHHHH-HHHHHHHHHHHHHH--